Protein AF-A0A372RB57-F1 (afdb_monomer_lite)

Sequence (99 aa):
MKREISKKDPDNLEEIVKSLTNEENVNVFLARQRLRFTKGNLNSQEMKDSMYLNLHIAAHNINGIANTLSIQKLHSLLEFIKENNIDIMAISETNIDYH

Structure (mmCIF, N/CA/C/O backbone):
data_AF-A0A372RB57-F1
#
_entry.id   AF-A0A372RB57-F1
#
loop_
_atom_site.group_PDB
_atom_site.id
_atom_site.type_symbol
_atom_site.label_atom_id
_atom_site.label_alt_id
_atom_site.label_comp_id
_atom_site.label_asym_id
_atom_site.label_entity_id
_atom_site.label_seq_id
_atom_site.pdbx_PDB_ins_code
_atom_site.Cartn_x
_atom_site.Cartn_y
_atom_site.Cartn_z
_atom_site.occupancy
_atom_site.B_iso_or_equiv
_atom_site.auth_seq_id
_atom_site.auth_comp_id
_atom_site.auth_asym_id
_atom_site.auth_atom_id
_atom_site.pdbx_PDB_model_num
ATOM 1 N N . MET A 1 1 ? -22.606 -30.915 7.792 1.00 39.81 1 MET A N 1
ATOM 2 C CA . MET A 1 1 ? -23.069 -30.875 6.388 1.00 39.81 1 MET A CA 1
ATOM 3 C C . MET A 1 1 ? -21.946 -30.292 5.537 1.00 39.81 1 MET A C 1
ATOM 5 O O . MET A 1 1 ? -21.668 -29.105 5.657 1.00 39.81 1 MET A O 1
ATOM 9 N N . LYS A 1 2 ? -21.206 -31.131 4.801 1.00 41.03 2 LYS A N 1
ATOM 10 C CA . LYS A 1 2 ? -20.114 -30.693 3.916 1.00 41.03 2 LYS A CA 1
ATOM 11 C C . LYS A 1 2 ? -20.744 -30.174 2.618 1.00 41.03 2 LYS A C 1
ATOM 13 O O . LYS A 1 2 ? -21.581 -30.870 2.057 1.00 41.03 2 LYS A O 1
ATOM 18 N N . ARG A 1 3 ? -20.406 -28.958 2.179 1.00 49.09 3 ARG A N 1
ATOM 19 C CA . ARG A 1 3 ? -20.830 -28.456 0.863 1.00 49.09 3 ARG A CA 1
ATOM 20 C C . ARG A 1 3 ? -19.887 -29.043 -0.182 1.00 49.09 3 ARG A C 1
ATOM 22 O O . ARG A 1 3 ? -18.707 -28.705 -0.193 1.00 49.09 3 ARG A O 1
ATOM 29 N N . GLU A 1 4 ? -20.399 -29.951 -1.002 1.00 50.94 4 GLU A N 1
ATOM 30 C CA . GLU A 1 4 ? -19.715 -30.419 -2.205 1.00 50.94 4 GLU A CA 1
ATOM 31 C C . GLU A 1 4 ? -19.670 -29.274 -3.220 1.00 50.94 4 GLU A C 1
ATOM 33 O O . GLU A 1 4 ? -20.700 -28.712 -3.593 1.00 50.94 4 GLU A O 1
ATOM 38 N N . ILE A 1 5 ? -18.464 -28.894 -3.636 1.00 53.03 5 ILE A N 1
ATOM 39 C CA . ILE A 1 5 ? -18.267 -27.872 -4.662 1.00 53.03 5 ILE A CA 1
ATOM 40 C C . ILE A 1 5 ? -18.346 -28.592 -6.009 1.00 53.03 5 ILE A C 1
ATOM 42 O O . ILE A 1 5 ? -17.377 -29.191 -6.475 1.00 53.03 5 ILE A O 1
ATOM 46 N N . SER A 1 6 ? -19.541 -28.582 -6.601 1.00 53.72 6 SER A N 1
ATOM 47 C CA . SER A 1 6 ? -19.779 -29.026 -7.976 1.00 53.72 6 SER A CA 1
ATOM 48 C C . SER A 1 6 ? -18.894 -28.222 -8.929 1.00 53.72 6 SER A C 1
ATOM 50 O O . SER A 1 6 ? -18.972 -26.995 -8.949 1.00 53.72 6 SER A O 1
ATOM 52 N N . LYS A 1 7 ? -18.094 -28.908 -9.753 1.00 57.25 7 LYS A N 1
ATOM 53 C CA . LYS A 1 7 ? -17.416 -28.305 -10.910 1.00 57.25 7 LYS A CA 1
ATOM 54 C C . LYS A 1 7 ? -18.498 -27.723 -11.830 1.00 57.25 7 LYS A C 1
ATOM 56 O O . LYS A 1 7 ? -19.286 -28.488 -12.380 1.00 57.25 7 LYS A O 1
ATOM 61 N N . LYS A 1 8 ? -18.596 -26.398 -11.933 1.00 56.50 8 LYS A N 1
ATOM 62 C CA . LYS A 1 8 ? -19.534 -25.691 -12.820 1.00 56.50 8 LYS A CA 1
ATOM 63 C C . LYS A 1 8 ? -18.817 -24.553 -13.541 1.00 56.50 8 LYS A C 1
ATOM 65 O O . LYS A 1 8 ? -17.836 -24.038 -13.015 1.00 56.50 8 LYS A O 1
ATOM 70 N N . ASP A 1 9 ? -19.330 -24.262 -14.733 1.00 59.78 9 ASP A N 1
ATOM 71 C CA . ASP A 1 9 ? -18.799 -23.452 -15.834 1.00 59.78 9 ASP A CA 1
ATOM 72 C C . ASP A 1 9 ? -17.922 -22.240 -15.466 1.00 59.78 9 ASP A C 1
ATOM 74 O O . ASP A 1 9 ? -18.188 -21.567 -14.471 1.00 59.78 9 ASP A O 1
ATOM 78 N N . PRO A 1 10 ? -16.904 -21.908 -16.286 1.00 56.50 10 PRO A N 1
ATOM 79 C CA . PRO A 1 10 ? -16.036 -20.750 -16.064 1.00 56.50 10 PRO A CA 1
ATOM 80 C C . PRO A 1 10 ?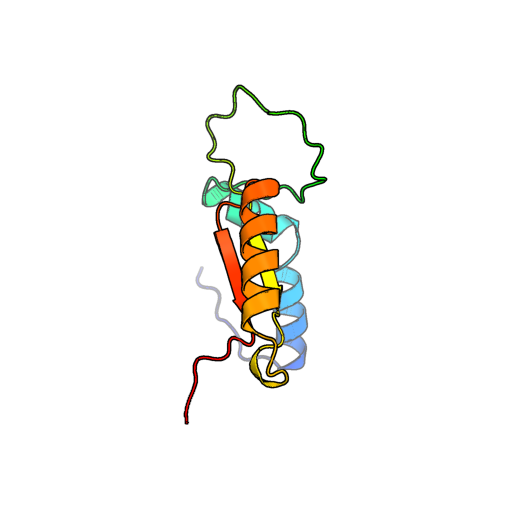 -16.797 -19.414 -15.999 1.00 56.50 10 PRO A C 1
ATOM 82 O O . PRO A 1 10 ? -16.389 -18.542 -15.237 1.00 56.50 10 PRO A O 1
ATOM 85 N N . ASP A 1 11 ? -17.944 -19.286 -16.674 1.00 58.06 11 ASP A N 1
ATOM 86 C CA . ASP A 1 11 ? -18.815 -18.098 -16.590 1.00 58.06 11 ASP A CA 1
ATOM 87 C C . ASP A 1 11 ? -19.437 -17.914 -15.192 1.00 58.06 11 ASP A C 1
ATOM 89 O O . ASP A 1 11 ? -19.745 -16.803 -14.768 1.00 58.06 11 ASP A O 1
ATOM 93 N N . ASN A 1 12 ? -19.553 -18.997 -14.419 1.00 68.38 12 ASN A N 1
ATOM 94 C CA . ASN A 1 12 ? -20.034 -18.971 -13.041 1.00 68.38 12 ASN A CA 1
ATOM 95 C C . ASN A 1 12 ? -18.931 -18.535 -12.055 1.00 68.38 12 ASN A C 1
ATOM 97 O O . ASN A 1 12 ? -19.228 -18.105 -10.943 1.00 68.38 12 ASN A O 1
ATOM 101 N N . LEU A 1 13 ? -17.645 -18.632 -12.427 1.00 75.88 13 LEU A N 1
ATOM 102 C CA . LEU A 1 13 ? -16.543 -18.218 -11.549 1.00 75.88 13 LEU A CA 1
ATOM 103 C C . LEU A 1 13 ? -16.510 -16.706 -11.359 1.00 75.88 13 LEU A C 1
ATOM 105 O O . LEU A 1 13 ? -16.261 -16.252 -10.246 1.00 75.88 13 LEU A O 1
ATOM 109 N N . GLU A 1 14 ? -16.773 -15.931 -12.408 1.00 77.00 14 GLU A N 1
ATOM 110 C CA . GLU A 1 14 ? -16.769 -14.473 -12.315 1.00 77.00 14 GLU A CA 1
ATOM 111 C C . GLU A 1 14 ? -17.896 -13.981 -11.398 1.00 77.00 14 GLU A C 1
ATOM 113 O O . GLU A 1 14 ? -17.662 -13.156 -10.516 1.00 77.00 14 GLU A O 1
ATOM 118 N N . GLU A 1 15 ? -19.091 -14.566 -11.518 1.00 76.50 15 GLU A N 1
ATOM 119 C CA . GLU A 1 15 ? -20.240 -14.282 -10.652 1.00 76.50 15 GLU A CA 1
ATOM 120 C C . GLU A 1 15 ? -19.988 -14.710 -9.194 1.00 76.50 15 GLU A C 1
ATOM 122 O O . GLU A 1 15 ? -20.246 -13.945 -8.257 1.00 76.50 15 GLU A O 1
ATOM 127 N N . ILE A 1 16 ? -19.390 -15.890 -8.983 1.00 77.12 16 ILE A N 1
ATOM 128 C CA . ILE A 1 16 ? -18.973 -16.363 -7.657 1.00 77.12 16 ILE A CA 1
ATOM 129 C C . ILE A 1 16 ? -17.938 -15.413 -7.044 1.00 77.12 16 ILE A C 1
ATOM 131 O O . ILE A 1 16 ? -18.106 -14.997 -5.898 1.00 77.12 16 ILE A O 1
ATOM 135 N N . VAL A 1 17 ? -16.900 -15.018 -7.786 1.00 77.00 17 VAL A N 1
ATOM 136 C CA . VAL A 1 17 ? -15.879 -14.071 -7.312 1.00 77.00 17 VAL A CA 1
ATOM 137 C C . VAL A 1 17 ? -16.519 -12.734 -6.961 1.00 77.00 17 VAL A C 1
ATOM 139 O O . VAL A 1 17 ? -16.240 -12.203 -5.888 1.00 77.00 17 VAL A O 1
ATOM 142 N N . LYS A 1 18 ? -17.429 -12.215 -7.789 1.00 76.69 18 LYS A N 1
ATOM 143 C CA . LYS A 1 18 ? -18.153 -10.962 -7.522 1.00 76.69 18 LYS A CA 1
ATOM 144 C C . LYS A 1 18 ? -19.002 -11.044 -6.256 1.00 76.69 18 LYS A C 1
ATOM 146 O O . LYS A 1 18 ? -19.008 -10.110 -5.460 1.00 76.69 18 LYS A O 1
ATOM 151 N N . SER A 1 19 ? -19.685 -12.168 -6.037 1.00 73.00 19 SER A N 1
ATOM 152 C CA . SER A 1 19 ? -20.484 -12.381 -4.826 1.00 73.00 19 SER A CA 1
ATOM 153 C C . SER A 1 19 ? -19.613 -12.516 -3.570 1.00 73.00 19 SER A C 1
ATOM 155 O O . SER A 1 19 ? -19.974 -11.996 -2.519 1.00 73.00 19 SER A O 1
ATOM 157 N N . LEU A 1 20 ? -18.433 -13.137 -3.671 1.00 72.50 20 LEU A N 1
ATOM 158 C CA . LEU A 1 20 ? -17.474 -13.272 -2.569 1.00 72.50 20 LEU A CA 1
ATOM 159 C C . LEU A 1 20 ? -16.690 -11.984 -2.282 1.00 72.50 20 LEU A C 1
ATOM 161 O O . LEU A 1 20 ? -16.286 -11.765 -1.144 1.00 72.50 20 LEU A O 1
ATOM 165 N N . THR A 1 21 ? -16.492 -11.134 -3.289 1.00 78.25 21 THR A N 1
ATOM 166 C CA . THR A 1 21 ? -15.791 -9.842 -3.181 1.00 78.25 21 THR A CA 1
ATOM 167 C C . THR A 1 21 ? -16.741 -8.656 -3.018 1.00 78.25 21 THR A C 1
ATOM 169 O O . THR A 1 21 ? -16.313 -7.506 -3.113 1.00 78.25 21 THR A O 1
ATOM 172 N N . ASN A 1 22 ? -18.025 -8.910 -2.737 1.00 84.12 22 ASN A N 1
ATOM 173 C CA . ASN A 1 22 ? -18.956 -7.841 -2.398 1.00 84.12 22 ASN A CA 1
ATOM 174 C C . ASN A 1 22 ? -18.528 -7.131 -1.097 1.00 84.12 22 ASN A C 1
ATOM 176 O O . ASN A 1 22 ? -17.858 -7.708 -0.236 1.00 84.12 22 ASN A O 1
ATOM 180 N N . GLU A 1 23 ? -18.905 -5.859 -0.964 1.00 83.25 23 GLU A N 1
ATOM 181 C CA . GLU A 1 23 ? -18.447 -4.997 0.131 1.00 83.25 23 GLU A CA 1
ATOM 182 C C . GLU A 1 23 ? -18.780 -5.572 1.518 1.00 83.25 23 GLU A C 1
ATOM 184 O O . GLU A 1 23 ? -17.968 -5.493 2.437 1.00 83.25 23 GLU A O 1
ATOM 189 N N . GLU A 1 24 ? -19.937 -6.220 1.667 1.00 85.56 24 GLU 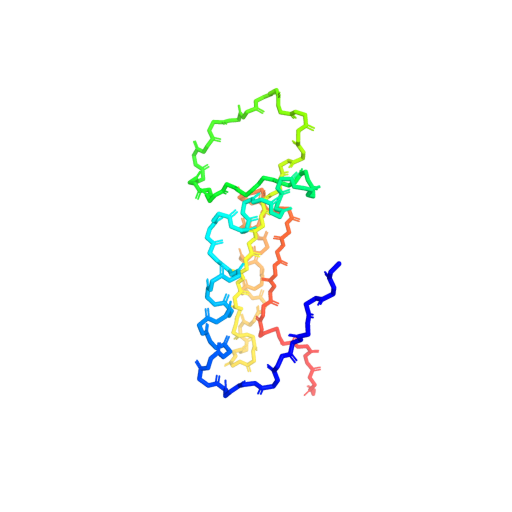A N 1
ATOM 190 C CA . GLU A 1 24 ? -20.367 -6.825 2.927 1.00 85.56 24 GLU A CA 1
ATOM 191 C C . GLU A 1 24 ? -19.477 -8.004 3.341 1.00 85.56 24 GLU A C 1
ATOM 193 O O . GLU A 1 24 ? -18.993 -8.052 4.473 1.00 85.56 24 GLU A O 1
ATOM 198 N N . ASN A 1 25 ? -19.180 -8.921 2.420 1.00 86.25 25 ASN A N 1
ATOM 199 C CA . ASN A 1 25 ? -18.294 -10.055 2.667 1.00 86.25 25 ASN A CA 1
ATOM 200 C C . ASN A 1 25 ? -16.861 -9.599 2.967 1.00 86.25 25 ASN A C 1
ATOM 202 O O . ASN A 1 25 ? -16.219 -10.143 3.873 1.00 86.25 25 ASN A O 1
ATOM 206 N N . VAL A 1 26 ? -16.382 -8.567 2.265 1.00 83.62 26 VAL A N 1
ATOM 207 C CA . VAL A 1 26 ? -15.084 -7.935 2.539 1.00 83.62 26 VAL A CA 1
ATOM 208 C C . VAL A 1 26 ? -15.077 -7.320 3.941 1.00 83.62 26 VAL A C 1
ATOM 210 O O . VAL A 1 26 ? -14.172 -7.602 4.724 1.00 83.62 26 VAL A O 1
ATOM 213 N N . ASN A 1 27 ? -16.111 -6.566 4.316 1.00 83.56 27 ASN A N 1
ATOM 214 C CA . ASN A 1 27 ? -16.224 -5.954 5.641 1.00 83.56 27 ASN A CA 1
ATOM 215 C C . ASN A 1 27 ? -16.301 -6.996 6.768 1.00 83.56 27 ASN A C 1
ATOM 217 O O . ASN A 1 27 ? -15.634 -6.842 7.793 1.00 83.56 27 ASN A O 1
ATOM 221 N N . VAL A 1 28 ? -17.051 -8.088 6.579 1.00 86.00 28 VAL A N 1
ATOM 222 C CA . VAL A 1 28 ? -17.116 -9.208 7.535 1.00 86.00 28 VAL A CA 1
ATOM 223 C C . VAL A 1 28 ? -15.746 -9.863 7.704 1.00 86.00 28 VAL A C 1
ATOM 225 O O . VAL A 1 28 ? -15.344 -10.176 8.828 1.00 86.00 28 VAL A O 1
ATOM 228 N N . PHE A 1 29 ? -15.014 -10.079 6.609 1.00 86.88 29 PHE A N 1
ATOM 229 C CA . PHE A 1 29 ? -13.659 -10.619 6.667 1.00 86.88 29 PHE A CA 1
ATOM 230 C C . PHE A 1 29 ? -12.712 -9.682 7.426 1.00 86.88 29 PHE A C 1
ATOM 232 O O . PHE A 1 29 ? -12.044 -10.128 8.359 1.00 86.88 29 PHE A O 1
ATOM 239 N N . LEU A 1 30 ? -12.700 -8.391 7.083 1.00 84.38 30 LEU A N 1
ATOM 240 C CA . LEU A 1 30 ? -11.866 -7.387 7.744 1.00 84.38 30 LEU A CA 1
ATOM 241 C C . LEU A 1 30 ? -12.160 -7.327 9.248 1.00 84.38 30 LEU A C 1
ATOM 243 O O . LEU A 1 30 ? -11.235 -7.442 10.050 1.00 84.38 30 LEU A O 1
ATOM 247 N N . ALA A 1 31 ? -13.437 -7.291 9.643 1.00 83.00 31 ALA A N 1
ATOM 248 C CA . ALA A 1 31 ? -13.840 -7.296 11.048 1.00 83.00 31 ALA A CA 1
ATOM 249 C C . ALA A 1 31 ? -13.342 -8.543 11.803 1.00 83.00 31 ALA A C 1
ATOM 251 O O . ALA A 1 31 ? -12.850 -8.429 12.926 1.00 83.00 31 ALA A O 1
ATOM 252 N N . ARG A 1 32 ? -13.399 -9.735 11.183 1.00 84.56 32 ARG A N 1
ATOM 253 C CA . ARG A 1 32 ? -12.838 -10.974 11.763 1.00 84.56 32 ARG A CA 1
ATOM 254 C C . ARG A 1 32 ? -11.327 -10.893 11.959 1.00 84.56 32 ARG A C 1
ATOM 256 O O . ARG A 1 32 ? -10.825 -11.412 12.951 1.00 84.56 32 ARG A O 1
ATOM 263 N N . GLN A 1 33 ? -10.624 -10.231 11.045 1.00 83.12 33 GLN A N 1
ATOM 264 C CA . GLN A 1 33 ? -9.188 -9.968 11.158 1.00 83.12 33 GLN A CA 1
ATOM 265 C C . GLN A 1 33 ? -8.865 -8.762 12.054 1.00 83.12 33 GLN A C 1
ATOM 267 O O . GLN A 1 33 ? -7.698 -8.417 12.204 1.00 83.12 33 GLN A O 1
ATOM 272 N N . ARG A 1 34 ? -9.878 -8.121 12.662 1.00 80.94 34 ARG A N 1
ATOM 273 C CA . ARG A 1 34 ? -9.748 -6.862 13.419 1.00 80.94 34 ARG A CA 1
ATOM 274 C C . ARG A 1 34 ? -9.118 -5.731 12.598 1.00 80.94 34 ARG A C 1
ATOM 276 O O . ARG A 1 34 ? -8.492 -4.829 13.145 1.00 80.94 34 ARG A O 1
ATOM 283 N N . LEU A 1 35 ? -9.306 -5.787 11.286 1.00 78.75 35 LEU A N 1
ATOM 284 C CA . LEU A 1 35 ? -8.929 -4.755 10.340 1.00 78.75 35 LEU A CA 1
ATOM 285 C C . LEU A 1 35 ? -10.152 -3.893 10.039 1.00 78.75 35 LEU A C 1
ATOM 287 O O . LEU A 1 35 ? -11.283 -4.379 9.974 1.00 78.75 35 LEU A O 1
ATOM 291 N N . ARG A 1 36 ? -9.922 -2.604 9.817 1.00 75.00 36 ARG A N 1
ATOM 292 C CA . ARG A 1 36 ? -10.942 -1.679 9.336 1.00 75.00 36 ARG A CA 1
ATOM 293 C C . ARG A 1 36 ? -10.386 -0.974 8.115 1.00 75.00 36 ARG A C 1
ATOM 295 O O . ARG A 1 36 ? -9.365 -0.305 8.206 1.00 75.00 36 ARG A O 1
ATOM 302 N N . PHE A 1 37 ? -11.054 -1.136 6.980 1.00 73.69 37 PHE A N 1
ATOM 303 C CA . PHE A 1 37 ? -10.735 -0.368 5.789 1.00 73.69 37 PHE A CA 1
ATOM 304 C C . PHE A 1 37 ? -11.574 0.903 5.789 1.00 73.69 37 PHE A C 1
ATOM 306 O O . PHE A 1 37 ? -12.802 0.861 5.850 1.00 73.69 37 PHE A O 1
ATOM 313 N N . THR A 1 38 ? -10.905 2.042 5.721 1.00 70.00 38 THR A N 1
ATOM 314 C CA . THR A 1 38 ? -11.537 3.330 5.471 1.00 70.00 38 THR A CA 1
ATOM 315 C C . THR A 1 38 ? -10.922 3.886 4.207 1.00 70.00 38 THR A C 1
ATOM 317 O O . THR A 1 38 ? -9.729 4.177 4.174 1.00 70.00 38 THR A O 1
ATOM 320 N N . LYS A 1 39 ? -11.731 4.031 3.156 1.00 68.19 39 LYS A N 1
ATOM 321 C CA . LYS A 1 39 ? -11.304 4.739 1.952 1.00 68.19 39 LYS A CA 1
ATOM 322 C C . LYS A 1 39 ? -11.042 6.195 2.343 1.00 68.19 39 LYS A C 1
ATOM 324 O O . LYS A 1 39 ? -11.984 6.939 2.604 1.00 68.19 39 LYS A O 1
ATOM 329 N N . GLY A 1 40 ? -9.771 6.565 2.456 1.00 57.88 40 GLY A N 1
ATOM 330 C CA . GLY A 1 40 ? -9.375 7.894 2.905 1.00 57.88 40 GLY A CA 1
ATOM 331 C C . GLY A 1 40 ? -9.850 8.984 1.943 1.00 57.88 40 GLY A C 1
ATOM 332 O O . GLY A 1 40 ? -9.612 8.911 0.740 1.00 57.88 40 GLY A O 1
ATOM 333 N N . ASN A 1 41 ? -10.485 10.017 2.492 1.00 55.84 41 ASN A N 1
ATOM 334 C CA . ASN A 1 41 ? -10.202 11.383 2.069 1.00 55.84 41 ASN A CA 1
ATOM 335 C C . ASN A 1 41 ? -9.056 11.847 2.983 1.00 55.84 41 ASN A C 1
ATOM 337 O O . ASN A 1 41 ? -9.177 11.671 4.195 1.00 55.84 41 ASN A O 1
ATOM 341 N N . LEU A 1 42 ? -7.966 12.396 2.435 1.00 53.62 42 LEU A N 1
ATOM 342 C CA . LEU A 1 42 ? -6.739 12.767 3.175 1.00 53.62 42 LEU A CA 1
ATOM 343 C C . LEU A 1 42 ? -6.982 13.755 4.339 1.00 53.62 42 LEU A C 1
ATOM 345 O O . LEU A 1 42 ? -6.100 13.982 5.156 1.00 53.62 42 LEU A O 1
ATOM 349 N N . ASN A 1 43 ? -8.194 14.304 4.446 1.00 52.44 43 ASN A N 1
ATOM 350 C CA . ASN A 1 43 ? -8.627 15.228 5.492 1.00 52.44 43 ASN A CA 1
ATOM 351 C C . ASN A 1 43 ? -9.302 14.547 6.698 1.00 52.44 43 ASN A C 1
ATOM 353 O O . ASN A 1 43 ? -10.026 15.211 7.442 1.00 52.44 43 ASN A O 1
ATOM 357 N N . SER A 1 44 ? -9.163 13.233 6.893 1.00 54.66 44 SER A N 1
ATOM 358 C CA . SER A 1 44 ? -9.802 12.568 8.030 1.00 54.66 44 SER A CA 1
ATOM 359 C C . SER A 1 44 ? -9.165 13.016 9.345 1.00 54.66 44 SER A C 1
ATOM 361 O O . SER A 1 44 ? -8.041 12.630 9.660 1.00 54.66 44 SER A O 1
ATOM 363 N N . GLN A 1 45 ? -9.926 13.824 10.089 1.00 53.88 45 GLN A N 1
ATOM 364 C CA . GLN A 1 45 ? -9.742 14.168 11.495 1.00 53.88 45 GLN A CA 1
ATOM 365 C C . GLN A 1 45 ? -9.076 13.007 12.246 1.00 53.88 45 GLN A C 1
ATOM 367 O O . GLN A 1 45 ? -9.620 11.900 12.259 1.00 53.88 45 GLN A O 1
ATOM 372 N N . GLU A 1 46 ? -7.916 13.258 12.856 1.00 54.41 46 GLU A N 1
ATOM 373 C CA . GLU A 1 46 ? -7.226 12.292 13.709 1.00 54.41 46 GLU A CA 1
ATOM 374 C C . GLU A 1 46 ? -8.233 11.681 14.696 1.00 54.41 46 GLU A C 1
ATOM 376 O O . GLU A 1 46 ? -8.718 12.358 15.607 1.00 54.41 46 GLU A O 1
ATOM 381 N N . MET A 1 47 ? -8.578 10.401 14.524 1.00 55.66 47 MET A N 1
ATOM 382 C CA . MET A 1 47 ? -9.275 9.647 15.564 1.00 55.66 47 MET A CA 1
ATOM 383 C C . MET A 1 47 ? -8.263 9.404 16.683 1.00 55.66 47 MET A C 1
ATOM 385 O O . MET A 1 47 ? -7.641 8.347 16.748 1.00 55.66 47 MET A O 1
ATOM 389 N N . LYS A 1 48 ? -8.077 10.417 17.536 1.00 54.12 48 LYS A N 1
ATOM 390 C CA . LYS A 1 48 ? -7.067 10.453 18.604 1.00 54.12 48 LYS A CA 1
ATOM 391 C C . LYS A 1 48 ? -7.172 9.311 19.628 1.00 54.12 48 LYS A C 1
ATOM 393 O O . LYS A 1 48 ? -6.206 9.093 20.341 1.00 54.12 48 LYS A O 1
ATOM 398 N N . ASP A 1 49 ? -8.266 8.541 19.633 1.00 52.34 49 ASP A N 1
ATOM 399 C CA . ASP A 1 49 ? -8.543 7.484 20.621 1.00 52.34 49 ASP A CA 1
ATOM 400 C C . ASP A 1 49 ? -8.912 6.117 20.002 1.00 52.34 49 ASP A C 1
ATOM 402 O O . ASP A 1 49 ? -9.751 5.372 20.512 1.00 52.34 49 ASP A O 1
ATOM 406 N N . SER A 1 50 ? -8.320 5.758 18.863 1.00 58.84 50 SER A N 1
ATOM 407 C CA . SER A 1 50 ? -8.541 4.445 18.245 1.00 58.84 50 SER A CA 1
ATOM 408 C C . SER A 1 50 ? -7.583 3.390 18.821 1.00 58.84 50 SER A C 1
ATOM 410 O O . SER A 1 50 ? -6.383 3.455 18.584 1.00 58.84 50 SER A O 1
ATOM 412 N N . MET A 1 51 ? -8.102 2.350 19.494 1.00 62.91 51 MET A N 1
ATOM 413 C CA . MET A 1 51 ? -7.332 1.132 19.846 1.00 62.91 51 MET A CA 1
ATOM 414 C C . MET A 1 51 ? -6.818 0.353 18.616 1.00 62.91 51 MET A C 1
ATOM 416 O O . MET A 1 51 ? -6.137 -0.661 18.759 1.00 62.91 51 MET A O 1
ATOM 420 N N . TYR A 1 52 ? -7.184 0.781 17.408 1.00 67.56 52 TYR A N 1
ATOM 421 C CA . TYR A 1 52 ? -6.800 0.145 16.158 1.00 67.56 52 TYR A CA 1
ATOM 422 C C . TYR A 1 52 ? -5.583 0.836 15.553 1.00 67.56 52 TYR A C 1
ATOM 424 O O . TYR A 1 52 ? -5.517 2.065 15.507 1.00 67.56 52 TYR A O 1
ATOM 432 N N . LEU A 1 53 ? -4.662 0.022 15.034 1.00 72.31 53 LEU A N 1
ATOM 433 C CA . LEU A 1 53 ? -3.573 0.471 14.177 1.00 72.31 53 LEU A CA 1
ATOM 434 C C . LEU A 1 53 ? -4.163 1.124 12.917 1.00 72.31 53 LEU A C 1
ATOM 436 O O . LEU A 1 53 ? -4.906 0.473 12.181 1.00 72.31 5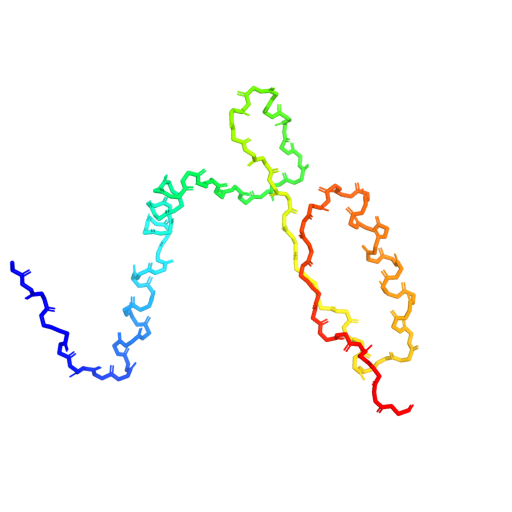3 LEU A O 1
ATOM 440 N N . ASN A 1 54 ? -3.839 2.395 12.681 1.00 76.25 54 ASN A N 1
ATOM 441 C CA . ASN A 1 54 ? -4.129 3.072 11.419 1.00 76.25 54 ASN A CA 1
ATOM 442 C C . ASN A 1 54 ? -2.938 2.871 10.472 1.00 76.25 54 ASN A C 1
ATOM 444 O O . ASN A 1 54 ? -1.805 3.084 10.893 1.00 76.25 54 ASN A O 1
ATOM 448 N N . LEU A 1 55 ? -3.195 2.435 9.237 1.00 83.62 55 LEU A N 1
ATOM 449 C CA . LEU A 1 55 ? -2.174 2.231 8.205 1.00 83.62 55 LEU A CA 1
ATOM 450 C C . LEU A 1 55 ? -2.575 2.977 6.935 1.00 83.62 55 LEU A C 1
ATOM 452 O O . LEU A 1 55 ? -3.607 2.679 6.329 1.00 83.62 55 LEU A O 1
ATOM 456 N N . HIS A 1 56 ? -1.731 3.898 6.492 1.00 85.69 56 HIS A N 1
ATOM 457 C CA . HIS A 1 56 ? -1.838 4.554 5.200 1.00 85.69 56 HIS A CA 1
ATOM 458 C C . HIS A 1 56 ? -1.118 3.712 4.144 1.00 85.69 56 HIS A C 1
ATOM 460 O O . HIS A 1 56 ? 0.108 3.618 4.120 1.00 85.69 56 HIS A O 1
ATOM 466 N N . ILE A 1 57 ? -1.893 3.073 3.268 1.00 88.69 57 ILE A N 1
ATOM 467 C CA . ILE A 1 57 ? -1.377 2.179 2.227 1.00 88.69 57 ILE A CA 1
ATOM 468 C C . ILE A 1 57 ? -1.639 2.800 0.857 1.00 88.69 57 ILE A C 1
ATOM 470 O O . ILE A 1 57 ? -2.765 3.202 0.564 1.00 88.69 57 ILE A O 1
ATOM 474 N N . ALA A 1 58 ? -0.620 2.838 0.002 1.00 88.69 58 ALA A N 1
ATOM 475 C CA . ALA A 1 58 ? -0.725 3.336 -1.364 1.00 88.69 58 ALA A CA 1
ATOM 476 C C . ALA A 1 58 ? -0.048 2.39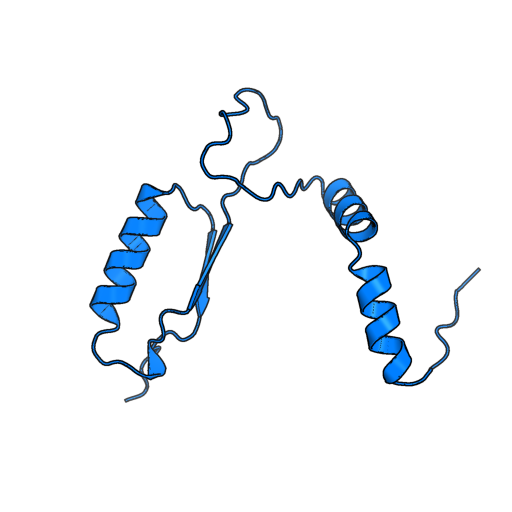8 -2.372 1.00 88.69 58 ALA A C 1
ATOM 478 O O . ALA A 1 58 ? 0.801 1.577 -2.025 1.00 88.69 58 ALA A O 1
ATOM 479 N N . ALA A 1 59 ? -0.442 2.522 -3.639 1.00 92.25 59 ALA A N 1
ATOM 480 C CA . ALA A 1 59 ? 0.157 1.798 -4.751 1.00 92.25 59 ALA A CA 1
ATOM 481 C C . ALA A 1 59 ? 0.409 2.752 -5.922 1.00 92.25 59 ALA A C 1
ATOM 483 O O . ALA A 1 59 ? -0.455 3.567 -6.251 1.00 92.25 59 ALA A O 1
ATOM 484 N N . HIS A 1 60 ? 1.578 2.657 -6.556 1.00 90.25 60 HIS A N 1
ATOM 485 C CA . HIS A 1 60 ? 1.936 3.498 -7.697 1.00 90.25 60 HIS A CA 1
ATOM 486 C C . HIS A 1 60 ? 2.837 2.766 -8.690 1.00 90.25 60 HIS A C 1
ATOM 488 O O . HIS A 1 60 ? 3.774 2.065 -8.315 1.00 90.25 60 HIS A O 1
ATOM 494 N N . ASN A 1 61 ? 2.565 2.981 -9.972 1.00 88.12 61 ASN A N 1
ATOM 495 C CA . ASN A 1 61 ? 3.380 2.487 -11.069 1.00 88.12 61 ASN A CA 1
ATOM 496 C C . ASN A 1 61 ? 4.363 3.581 -11.501 1.00 88.12 61 ASN A C 1
ATOM 498 O O . ASN A 1 61 ? 3.931 4.634 -11.970 1.00 88.12 61 ASN A O 1
ATOM 502 N N . ILE A 1 62 ? 5.671 3.341 -11.358 1.00 87.00 62 ILE A N 1
ATOM 503 C CA . ILE A 1 62 ? 6.690 4.352 -11.690 1.00 87.00 62 ILE A CA 1
ATOM 504 C C . ILE A 1 62 ? 7.102 4.353 -13.169 1.00 87.00 62 ILE A C 1
ATOM 506 O O . ILE A 1 62 ? 7.862 5.236 -13.584 1.00 87.00 62 ILE A O 1
ATOM 510 N N . ASN A 1 63 ? 6.591 3.416 -13.981 1.00 84.62 63 ASN A N 1
ATOM 511 C CA . ASN A 1 63 ? 6.935 3.253 -15.399 1.00 84.62 63 ASN A CA 1
ATOM 512 C C . ASN A 1 63 ? 8.460 3.258 -15.626 1.00 84.62 63 ASN A C 1
ATOM 514 O O . ASN A 1 63 ? 8.975 3.954 -16.510 1.00 84.62 63 ASN A O 1
ATOM 518 N N . GLY A 1 64 ? 9.194 2.552 -14.767 1.00 78.81 64 GLY A N 1
ATOM 519 C CA . GLY A 1 64 ? 10.654 2.490 -14.766 1.00 78.81 64 GLY A CA 1
ATOM 520 C C . GLY A 1 64 ? 11.227 1.665 -15.918 1.00 78.81 64 GLY A C 1
ATOM 521 O O . GLY A 1 64 ? 12.349 1.924 -16.332 1.00 78.81 64 GLY A O 1
ATOM 522 N N . ILE A 1 65 ? 10.451 0.739 -16.494 1.00 77.62 65 ILE A N 1
ATOM 523 C CA . ILE A 1 65 ? 10.874 -0.098 -17.634 1.00 77.62 65 ILE A CA 1
ATOM 524 C C . ILE A 1 65 ? 11.065 0.736 -18.915 1.00 77.62 65 ILE A C 1
ATOM 526 O O . ILE A 1 65 ? 11.944 0.449 -19.722 1.00 77.62 65 ILE A O 1
ATOM 530 N N . ALA A 1 66 ? 10.254 1.779 -19.113 1.00 69.81 66 ALA A N 1
ATOM 531 C CA . ALA A 1 66 ? 10.190 2.525 -20.372 1.00 69.81 66 ALA A CA 1
ATOM 532 C C . ALA A 1 66 ? 10.966 3.857 -20.375 1.00 69.81 66 ALA A C 1
ATOM 534 O O . ALA A 1 66 ? 10.937 4.565 -21.379 1.00 69.81 66 ALA A O 1
ATOM 535 N N . ASN A 1 67 ? 11.609 4.258 -19.269 1.00 63.00 67 ASN A N 1
ATOM 536 C CA . ASN A 1 67 ? 12.168 5.608 -19.130 1.00 63.00 67 ASN A CA 1
ATOM 537 C C . ASN A 1 67 ? 13.516 5.643 -18.397 1.00 63.00 67 ASN A C 1
ATOM 539 O O . ASN A 1 67 ? 13.618 5.237 -17.245 1.00 63.00 67 ASN A O 1
ATOM 543 N N . THR A 1 68 ? 14.508 6.287 -19.019 1.00 62.72 68 THR A N 1
ATOM 544 C CA . THR A 1 68 ? 15.849 6.561 -18.464 1.00 62.72 68 THR A CA 1
ATOM 545 C C . THR A 1 68 ? 15.858 7.555 -17.292 1.00 62.72 68 THR A C 1
ATOM 547 O O . THR A 1 68 ? 16.844 7.649 -16.571 1.00 62.72 68 THR A O 1
ATOM 550 N N . LEU A 1 69 ? 14.757 8.280 -17.054 1.00 65.81 69 LEU A N 1
ATOM 551 C CA . LEU A 1 69 ? 14.584 9.238 -15.946 1.00 65.81 69 LEU A CA 1
ATOM 552 C C . LEU A 1 69 ? 13.980 8.599 -14.673 1.00 65.81 69 LEU A C 1
ATOM 554 O O . LEU A 1 69 ? 13.338 9.280 -13.871 1.00 65.81 69 LEU A O 1
ATOM 558 N N . SER A 1 70 ? 14.146 7.287 -14.485 1.00 65.69 70 SER A N 1
ATOM 559 C CA . SER A 1 70 ? 13.553 6.524 -13.373 1.00 65.69 70 SER A CA 1
ATOM 560 C C . SER A 1 70 ? 13.971 7.038 -11.986 1.00 65.69 70 SER A C 1
ATOM 562 O O . SER A 1 70 ? 13.137 7.100 -11.082 1.00 65.69 70 SER A O 1
ATOM 564 N N . ILE A 1 71 ? 15.217 7.503 -11.831 1.00 73.31 71 ILE A N 1
ATOM 565 C CA . ILE A 1 71 ? 15.754 8.024 -10.560 1.00 73.31 71 ILE A CA 1
ATOM 566 C C . ILE A 1 71 ? 15.001 9.260 -10.052 1.00 73.31 71 ILE A C 1
ATOM 568 O O . ILE A 1 71 ? 14.683 9.332 -8.866 1.00 73.31 71 ILE A O 1
ATOM 572 N N . GLN A 1 72 ? 14.674 10.220 -10.925 1.00 80.12 72 GLN A N 1
ATOM 573 C CA . GLN A 1 72 ? 13.964 11.438 -10.508 1.00 80.12 72 GLN A CA 1
ATOM 574 C C . GLN A 1 72 ? 12.530 11.121 -10.078 1.00 80.12 72 GLN A C 1
ATOM 576 O O . GLN A 1 72 ? 12.055 11.646 -9.076 1.00 80.12 72 GLN A O 1
ATOM 581 N N . LYS A 1 73 ? 11.860 10.207 -10.789 1.00 81.56 73 LYS A N 1
ATOM 582 C CA . LYS A 1 73 ? 10.506 9.762 -10.433 1.00 81.56 73 LYS A CA 1
ATOM 583 C C . LYS A 1 73 ? 10.478 9.040 -9.092 1.00 81.56 73 LYS A C 1
ATOM 585 O O . LYS A 1 73 ? 9.589 9.303 -8.288 1.00 81.56 73 LYS A O 1
ATOM 590 N N . LEU A 1 74 ? 11.448 8.156 -8.843 1.00 85.00 74 LEU A N 1
ATOM 591 C CA . LEU A 1 74 ? 11.558 7.474 -7.556 1.00 85.00 74 LEU A CA 1
ATOM 592 C C . LEU A 1 74 ? 11.811 8.480 -6.428 1.00 85.00 74 LEU A C 1
ATOM 594 O O . LEU A 1 74 ? 11.161 8.390 -5.394 1.00 85.00 74 LEU A O 1
ATOM 598 N N . HIS A 1 75 ? 12.687 9.465 -6.641 1.00 88.50 75 HIS A N 1
ATOM 599 C CA . HIS A 1 75 ? 12.939 10.517 -5.657 1.00 88.50 75 HIS A CA 1
ATOM 600 C C . HIS A 1 75 ? 11.669 11.302 -5.307 1.00 88.50 75 HIS A C 1
ATOM 602 O O . HIS A 1 75 ? 11.303 11.375 -4.137 1.00 88.50 75 HIS A O 1
ATOM 608 N N . SER A 1 76 ? 10.955 11.825 -6.309 1.00 89.19 76 SER A N 1
ATOM 609 C CA . SER A 1 76 ? 9.701 12.556 -6.082 1.00 89.19 76 SER A CA 1
ATOM 610 C C . SER A 1 76 ? 8.634 11.690 -5.409 1.00 89.19 76 SER A C 1
ATOM 612 O O . SER A 1 76 ? 7.863 12.181 -4.589 1.00 89.19 76 SER A O 1
ATOM 614 N N . LEU A 1 77 ? 8.593 10.389 -5.713 1.00 91.00 77 LEU A N 1
ATOM 615 C CA . LEU A 1 77 ? 7.681 9.462 -5.051 1.00 91.00 77 LEU A CA 1
ATOM 616 C C . LEU A 1 77 ? 8.040 9.253 -3.573 1.00 91.00 77 LEU A C 1
ATOM 618 O O . LEU A 1 77 ? 7.146 9.203 -2.733 1.00 91.00 77 LEU A O 1
ATOM 622 N N . LEU A 1 78 ? 9.329 9.142 -3.243 1.00 91.19 78 LEU A N 1
ATOM 623 C CA . LEU A 1 78 ? 9.790 9.017 -1.857 1.00 91.19 78 LEU A CA 1
ATOM 624 C C . LEU A 1 78 ? 9.482 10.278 -1.040 1.00 91.19 78 LEU A C 1
ATOM 626 O O . LEU A 1 78 ? 9.057 10.166 0.110 1.00 91.19 78 LEU A O 1
ATOM 630 N N . GLU A 1 79 ? 9.639 11.463 -1.635 1.00 94.94 79 GLU A N 1
ATOM 631 C CA . GLU A 1 79 ? 9.203 12.723 -1.021 1.00 94.94 79 GLU A CA 1
ATOM 632 C C . GLU A 1 79 ? 7.693 12.718 -0.774 1.00 94.94 79 GLU A C 1
ATOM 634 O O . GLU A 1 79 ? 7.263 12.945 0.354 1.00 94.94 7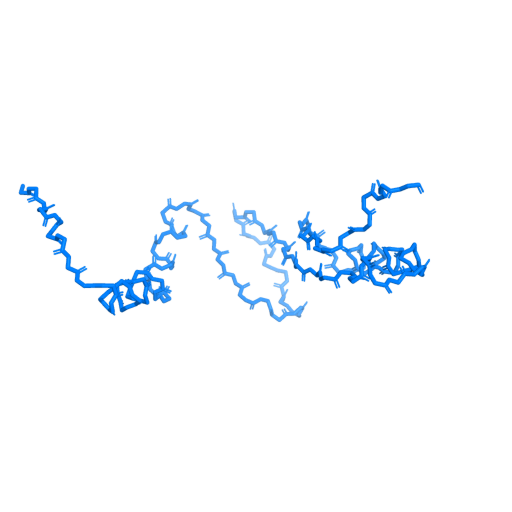9 GLU A O 1
ATOM 639 N N . PHE A 1 80 ? 6.894 12.337 -1.775 1.00 92.00 80 PHE A N 1
ATOM 640 C CA . PHE A 1 80 ? 5.441 12.238 -1.640 1.00 92.00 80 PHE A CA 1
ATOM 641 C C . PHE A 1 80 ? 5.008 11.274 -0.520 1.00 92.00 80 PHE A C 1
ATOM 643 O O . PHE A 1 80 ? 4.126 11.610 0.271 1.00 92.00 80 PHE A O 1
ATOM 650 N N . ILE A 1 81 ? 5.630 10.092 -0.420 1.00 93.00 81 ILE A N 1
ATOM 651 C CA . ILE A 1 81 ? 5.364 9.096 0.638 1.00 93.00 81 ILE A CA 1
ATOM 652 C C . ILE A 1 81 ? 5.593 9.703 2.019 1.00 93.00 81 ILE A C 1
ATOM 654 O O . ILE A 1 81 ? 4.767 9.533 2.917 1.00 93.00 81 ILE A O 1
ATOM 658 N N . LYS A 1 82 ? 6.698 10.438 2.172 1.00 92.19 82 LYS A N 1
ATOM 659 C CA . LYS A 1 82 ? 7.051 11.107 3.420 1.00 92.19 82 LYS A CA 1
ATOM 660 C C . LYS A 1 82 ? 6.081 12.240 3.751 1.00 92.19 82 LYS A C 1
ATOM 662 O O . LYS A 1 82 ? 5.643 12.331 4.890 1.00 92.19 82 LYS A O 1
ATOM 667 N N . GLU A 1 83 ? 5.750 13.090 2.782 1.00 93.19 83 GLU A N 1
ATOM 668 C CA . GLU A 1 83 ? 4.859 14.243 2.972 1.00 93.19 83 GLU A CA 1
ATOM 669 C C . GLU A 1 83 ? 3.415 13.843 3.300 1.00 93.19 83 GLU A C 1
ATOM 671 O O . GLU A 1 83 ? 2.722 14.572 4.005 1.00 93.19 83 GLU A O 1
ATOM 676 N N . ASN A 1 84 ? 2.965 12.683 2.814 1.00 88.50 84 ASN A N 1
ATOM 677 C CA . ASN A 1 84 ? 1.598 12.192 3.008 1.00 88.50 84 ASN A CA 1
ATOM 678 C C . ASN A 1 84 ? 1.485 11.122 4.106 1.00 88.50 84 ASN A C 1
ATOM 680 O O . ASN A 1 84 ? 0.432 10.498 4.241 1.00 88.50 84 ASN A O 1
ATOM 684 N N . ASN A 1 85 ? 2.548 10.903 4.887 1.00 90.06 85 ASN A N 1
ATOM 685 C CA . ASN A 1 85 ? 2.608 9.913 5.964 1.00 90.06 85 ASN A CA 1
ATOM 686 C C . ASN A 1 85 ? 2.127 8.522 5.510 1.00 90.06 85 ASN A C 1
ATOM 688 O O . ASN A 1 85 ? 1.265 7.928 6.154 1.00 90.06 85 ASN A O 1
ATOM 692 N N . ILE A 1 86 ? 2.623 8.030 4.371 1.00 90.88 86 ILE A N 1
ATOM 693 C CA . ILE A 1 86 ? 2.277 6.699 3.852 1.00 90.88 86 ILE A CA 1
ATOM 694 C C . ILE A 1 86 ? 3.128 5.645 4.573 1.00 90.88 86 ILE A C 1
ATOM 696 O O . ILE A 1 86 ? 4.354 5.674 4.489 1.00 90.88 86 ILE A O 1
ATOM 700 N N . ASP A 1 87 ? 2.478 4.692 5.242 1.00 91.75 87 ASP A N 1
ATOM 701 C CA . ASP A 1 87 ? 3.131 3.623 6.007 1.00 91.75 87 ASP A CA 1
ATOM 702 C C . ASP A 1 87 ? 3.604 2.465 5.116 1.00 91.75 87 ASP A C 1
ATOM 704 O O . ASP A 1 87 ? 4.659 1.877 5.351 1.00 91.75 87 ASP A O 1
ATOM 708 N N . ILE A 1 88 ? 2.818 2.109 4.091 1.00 92.00 88 ILE A N 1
ATOM 709 C CA . ILE A 1 88 ? 3.131 1.009 3.167 1.00 92.00 88 ILE A CA 1
ATOM 710 C C . ILE A 1 88 ? 2.906 1.468 1.729 1.00 92.00 88 ILE A C 1
ATOM 712 O O . ILE A 1 88 ? 1.806 1.875 1.355 1.00 92.00 88 ILE A O 1
ATOM 716 N N . MET A 1 89 ? 3.937 1.327 0.898 1.00 92.88 89 MET A N 1
ATOM 717 C CA . MET A 1 89 ? 3.883 1.656 -0.521 1.00 92.88 89 MET A CA 1
ATOM 718 C C . MET A 1 89 ? 4.163 0.428 -1.388 1.00 92.88 89 MET A C 1
ATOM 720 O O . MET A 1 89 ? 5.239 -0.163 -1.306 1.00 92.88 89 MET A O 1
ATOM 724 N N . ALA A 1 90 ? 3.231 0.083 -2.272 1.00 92.81 90 ALA A N 1
ATOM 725 C CA . ALA A 1 90 ? 3.471 -0.861 -3.358 1.00 92.81 90 ALA A CA 1
ATOM 726 C C . ALA A 1 90 ? 3.935 -0.109 -4.615 1.00 92.81 90 ALA A C 1
ATOM 728 O O . ALA A 1 90 ? 3.234 0.772 -5.112 1.00 92.81 90 ALA A O 1
ATOM 729 N N . ILE A 1 91 ? 5.107 -0.464 -5.145 1.00 89.88 91 ILE A N 1
ATOM 730 C CA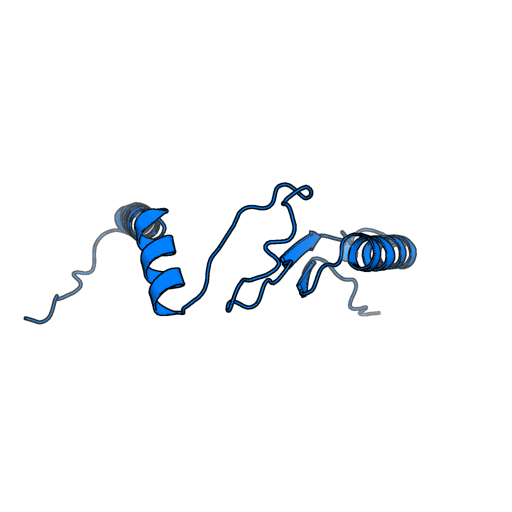 . ILE A 1 91 ? 5.660 0.134 -6.366 1.00 89.88 91 ILE A CA 1
ATOM 731 C C . ILE A 1 91 ? 5.708 -0.928 -7.467 1.00 89.88 91 ILE A C 1
ATOM 733 O O . ILE A 1 91 ? 6.214 -2.026 -7.236 1.00 89.88 91 ILE A O 1
ATOM 737 N N . SER A 1 92 ? 5.193 -0.609 -8.656 1.00 87.88 92 SER A N 1
ATOM 738 C CA . SER A 1 92 ? 5.250 -1.478 -9.839 1.00 87.88 92 SER A CA 1
ATOM 739 C C . SER A 1 92 ? 6.051 -0.862 -10.991 1.00 87.88 92 SER A C 1
ATOM 741 O O . SER A 1 92 ? 6.322 0.339 -11.006 1.00 87.88 92 SER A O 1
ATOM 743 N N . GLU A 1 93 ? 6.459 -1.722 -11.934 1.00 86.38 93 GLU A N 1
ATOM 744 C CA . GLU A 1 93 ? 7.342 -1.407 -13.071 1.00 86.38 93 GLU A CA 1
ATOM 745 C C . GLU A 1 93 ? 8.648 -0.717 -12.664 1.00 86.38 93 GLU A C 1
ATOM 747 O O . GLU A 1 93 ? 9.069 0.268 -13.267 1.00 86.38 93 GLU A O 1
ATOM 752 N N . THR A 1 94 ? 9.308 -1.224 -11.625 1.00 82.12 94 THR A N 1
ATOM 753 C CA . THR A 1 94 ? 10.647 -0.762 -11.255 1.00 82.12 94 THR A CA 1
ATOM 754 C C . THR A 1 94 ? 11.684 -1.220 -12.283 1.00 82.12 94 THR A C 1
ATOM 756 O O . THR A 1 94 ? 11.578 -2.307 -12.855 1.00 82.12 94 THR A O 1
ATOM 759 N N . ASN A 1 95 ? 12.706 -0.399 -12.530 1.00 76.19 95 ASN A N 1
ATOM 760 C CA . ASN A 1 95 ? 13.898 -0.841 -13.246 1.00 76.19 95 ASN A CA 1
ATOM 761 C C . ASN A 1 95 ? 14.797 -1.585 -12.251 1.00 76.19 95 ASN A C 1
ATOM 763 O O . ASN A 1 95 ? 15.462 -0.977 -11.422 1.00 76.19 95 ASN A O 1
ATOM 767 N N . ILE A 1 96 ? 14.786 -2.916 -12.296 1.00 67.44 96 ILE A N 1
ATOM 768 C CA . ILE A 1 96 ? 15.673 -3.746 -11.459 1.00 67.44 96 ILE A CA 1
ATOM 769 C C . ILE A 1 96 ? 17.097 -3.803 -12.058 1.00 67.44 96 ILE A C 1
ATOM 771 O O . ILE A 1 96 ? 17.991 -4.364 -11.443 1.00 67.44 96 ILE A O 1
ATOM 775 N N . ASP A 1 97 ? 17.293 -3.193 -13.232 1.00 61.75 97 ASP A N 1
ATOM 776 C CA . ASP A 1 97 ? 18.415 -3.365 -14.155 1.00 61.75 97 ASP A CA 1
ATOM 777 C C . ASP A 1 97 ? 18.733 -4.835 -14.468 1.00 61.75 97 ASP A C 1
ATOM 779 O O . ASP A 1 97 ? 19.111 -5.645 -13.629 1.00 61.75 97 ASP A O 1
ATOM 783 N N . TYR A 1 98 ? 18.654 -5.170 -15.749 1.00 51.22 98 TYR A N 1
ATOM 784 C CA . TYR A 1 98 ? 19.575 -6.131 -16.339 1.00 51.22 98 TYR A CA 1
ATOM 785 C C . TYR A 1 98 ? 20.074 -5.483 -17.628 1.00 51.22 98 TYR A C 1
ATOM 787 O O . TYR A 1 98 ? 19.416 -5.613 -18.658 1.00 51.22 98 TYR A O 1
ATOM 795 N N . HIS A 1 99 ? 21.149 -4.688 -17.528 1.00 48.53 99 HIS A N 1
ATOM 796 C CA . HIS A 1 99 ? 22.363 -4.783 -18.355 1.00 48.53 99 HIS A CA 1
ATOM 797 C C . HIS A 1 99 ? 23.390 -3.698 -18.025 1.00 48.53 99 HIS A C 1
ATOM 799 O O . HIS A 1 99 ? 23.043 -2.501 -18.092 1.00 48.53 99 HIS A O 1
#

Radius of gyration: 20.03 Å; chains: 1; bounding box: 45×46×41 Å

pLDDT: mean 74.54, std 14.48, range [39.81, 94.94]

Foldseek 3Di:
DDDDDDDDDPVVVVVVVCVCPPPVNVCVVCVVVVHDDDPDPLPPDPPVDDPDDDAAEEEDEQLQQPDPCSVVSVVVVVVVCVVSVHRYYHYPPHCPDDD

Secondary structure (DSSP, 8-state):
---------HHHHHHHHHHHTSHHHHHHHHHHTT-------TT----TT-SSPP--EEEEE---TT-TTHHHHHHHHHHHHHHTT-SEEEEES------